Protein AF-A0A1G0D1G1-F1 (afdb_monomer)

pLDDT: mean 93.11, std 9.65, range [43.19, 98.62]

Nearest PDB structures (foldseek):
  6rcu-assembly1_A  TM=3.119E-01  e=8.478E+00  Plasmodium falciparum 3D7

Sequence (123 aa):
MRDFVVGEQETLDIKLNGTTPFVDAARIFSLACGSTATNTVQRLRDIAQPMHISTAEIDGWIEAFYFLQTMRLLHQYECSTQGVAMDNQINPKQLNDLDSRILKEAFRQSRKMQSRLAMEYRL

Mean predicted aligned error: 3.87 Å

Secondary structure (DSSP, 8-state):
--SS---TTS-EEIIIIIIHHHHHHHHHHHHHTT----SHHHHHHHTTTTTT--HHHHHHHHHHHHHHHHHHHHHHHHHHHTTPPP--EE-GGGS-HHHHHHHHHHHHHHHHHHHHHHHHHT-

Radius of gyration: 15.43 Å; Cα contacts (8 Å, |Δi|>4): 130; chains: 1; bounding box: 39×29×44 Å

Foldseek 3Di:
DPQADAPPVLWHQLVVLFQVLLQVLLVVLLVVLVHPDDDSLVSLVSNCVVVVNDPVLSVLLVQLNVLSVVVLVVQQVVCVVVVHDRGRTHNLVPDDPVSNVSNSSSSVSSVVSVVVVCVVPVD

Solvent-accessible surface area (backbone atoms only — not comparable to full-atom values): 6928 Å² total; per-residue (Å²): 136,88,85,66,85,52,52,100,82,62,23,28,49,42,49,74,72,49,39,42,57,52,46,51,50,23,50,54,50,14,57,77,68,68,55,84,62,85,52,55,64,57,18,42,58,67,34,25,71,83,68,73,44,55,67,71,58,46,50,50,45,48,52,27,44,49,50,44,51,48,54,47,50,51,51,30,48,52,26,55,77,71,75,42,82,66,68,47,70,44,50,67,86,77,48,54,76,66,57,45,52,51,50,53,48,28,54,49,41,47,50,53,53,50,52,50,51,28,67,77,68,74,104

Structure (mmCIF, N/CA/C/O backbone):
data_AF-A0A1G0D1G1-F1
#
_entry.id   AF-A0A1G0D1G1-F1
#
loop_
_atom_site.group_PDB
_atom_site.id
_atom_site.type_symbol
_atom_site.label_atom_id
_atom_site.label_alt_id
_atom_site.label_comp_id
_atom_site.label_asym_id
_atom_site.label_entity_id
_atom_site.label_seq_id
_atom_site.pdbx_PDB_ins_code
_atom_site.Cartn_x
_atom_site.Cartn_y
_atom_site.Cartn_z
_atom_site.occupancy
_atom_site.B_iso_or_equiv
_atom_site.auth_seq_id
_atom_site.auth_comp_id
_atom_site.auth_asym_id
_atom_site.auth_atom_id
_atom_site.pdbx_PDB_model_num
ATOM 1 N N . MET A 1 1 ? -15.967 15.645 2.603 1.00 43.19 1 MET A N 1
ATOM 2 C CA . MET A 1 1 ? -16.447 14.258 2.803 1.00 43.19 1 MET A CA 1
ATOM 3 C C . MET A 1 1 ? -16.512 13.448 1.491 1.00 43.19 1 MET A C 1
ATOM 5 O O . MET A 1 1 ? -17.085 12.375 1.488 1.00 43.19 1 MET A O 1
ATOM 9 N N . ARG A 1 2 ? -15.899 13.909 0.381 1.00 49.88 2 ARG A N 1
ATOM 10 C CA . ARG A 1 2 ? -15.973 13.279 -0.959 1.00 49.88 2 ARG A CA 1
ATOM 11 C C . ARG A 1 2 ? -14.738 12.425 -1.315 1.00 49.88 2 ARG A C 1
ATOM 13 O O . ARG A 1 2 ? -14.554 12.085 -2.475 1.00 49.88 2 ARG A O 1
ATOM 20 N N . ASP A 1 3 ? -13.889 12.120 -0.330 1.00 59.31 3 ASP A N 1
ATOM 21 C CA . ASP A 1 3 ? -12.518 11.627 -0.564 1.00 59.31 3 ASP A CA 1
ATOM 22 C C . ASP A 1 3 ? -12.355 10.104 -0.397 1.00 59.31 3 ASP A C 1
ATOM 24 O O . ASP A 1 3 ? -11.329 9.556 -0.799 1.00 59.31 3 ASP A O 1
ATOM 28 N N . PHE A 1 4 ? -13.355 9.419 0.170 1.00 64.69 4 PHE A N 1
ATOM 29 C CA . PHE A 1 4 ? -13.333 7.978 0.431 1.00 64.69 4 PHE A CA 1
ATOM 30 C C . PHE A 1 4 ? -14.589 7.317 -0.135 1.00 64.69 4 PHE A C 1
ATOM 32 O O . PHE A 1 4 ? -15.688 7.852 0.013 1.00 64.69 4 PHE A O 1
ATOM 39 N N . VAL A 1 5 ? -14.429 6.146 -0.753 1.00 66.50 5 VAL A N 1
ATOM 40 C CA . VAL A 1 5 ? -15.559 5.256 -1.040 1.00 66.50 5 VAL A CA 1
ATOM 41 C C . VAL A 1 5 ? -15.900 4.562 0.273 1.00 66.50 5 VAL A C 1
ATOM 43 O O . VAL A 1 5 ? -15.136 3.724 0.747 1.00 66.50 5 VAL A O 1
ATOM 46 N N . VAL A 1 6 ? -17.000 4.976 0.891 1.00 72.00 6 VAL A N 1
ATOM 47 C CA . VAL A 1 6 ? -17.513 4.381 2.129 1.00 72.00 6 VAL A CA 1
ATOM 48 C C . VAL A 1 6 ? -18.663 3.434 1.804 1.00 72.00 6 VAL A C 1
ATOM 50 O O . VAL A 1 6 ? -19.425 3.681 0.868 1.00 72.00 6 VAL A O 1
ATOM 53 N N . GLY A 1 7 ? -18.760 2.336 2.551 1.00 67.44 7 GLY A N 1
ATOM 54 C CA . GLY A 1 7 ? -19.880 1.402 2.460 1.00 67.44 7 GLY A CA 1
ATOM 55 C C . GLY A 1 7 ? -21.154 1.961 3.098 1.00 67.44 7 GLY A C 1
ATOM 56 O O . GLY A 1 7 ? -21.180 3.087 3.596 1.00 67.44 7 GLY A O 1
ATOM 57 N N . GLU A 1 8 ? -22.207 1.142 3.135 1.00 64.00 8 GLU A N 1
ATOM 58 C CA . GLU A 1 8 ? -23.526 1.512 3.685 1.00 64.00 8 GLU A CA 1
ATOM 59 C C . GLU A 1 8 ? -23.477 1.999 5.145 1.00 64.00 8 GLU A C 1
ATOM 61 O O . GLU A 1 8 ? -24.342 2.756 5.573 1.00 64.00 8 GLU A O 1
ATOM 66 N N . GLN A 1 9 ? -22.442 1.618 5.899 1.00 74.56 9 GLN A N 1
ATOM 67 C CA . GLN A 1 9 ? -22.245 1.989 7.304 1.00 74.56 9 GLN A CA 1
ATOM 68 C C . GLN A 1 9 ? -21.351 3.228 7.502 1.00 74.56 9 GLN A C 1
ATOM 70 O O . GLN A 1 9 ? -20.883 3.479 8.608 1.00 74.56 9 GLN A O 1
ATOM 75 N N . GLU A 1 10 ? -21.065 3.989 6.439 1.00 86.38 10 GLU A N 1
ATOM 76 C CA . GLU A 1 10 ? -20.088 5.095 6.435 1.00 86.38 10 GLU A CA 1
ATOM 77 C C . GLU A 1 10 ? -18.655 4.682 6.834 1.00 86.38 10 GLU A C 1
ATOM 79 O O . GLU A 1 10 ? -17.795 5.529 7.093 1.00 86.38 10 GLU A O 1
ATOM 84 N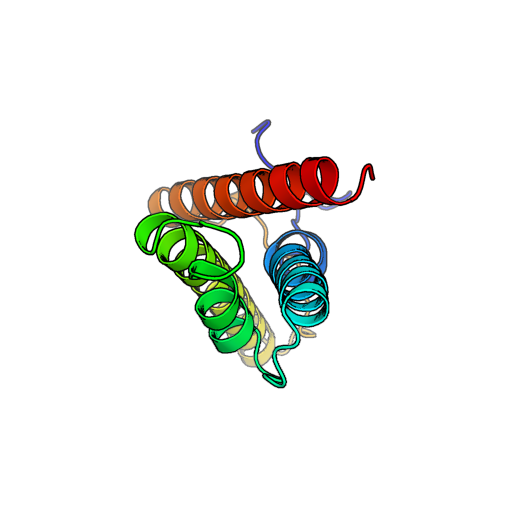 N . THR A 1 11 ? -18.378 3.378 6.847 1.00 91.31 11 THR A N 1
ATOM 85 C CA . THR A 1 11 ? -17.061 2.803 7.106 1.00 91.31 11 THR A CA 1
ATOM 86 C C . THR A 1 11 ? -16.321 2.510 5.807 1.00 91.31 11 THR A C 1
ATOM 88 O O . THR A 1 11 ? -16.902 2.330 4.734 1.00 91.31 11 THR A O 1
ATOM 91 N N . LEU A 1 12 ? -15.002 2.465 5.915 1.00 92.25 12 LEU A N 1
ATOM 92 C CA . LEU A 1 12 ? -14.074 2.111 4.860 1.00 92.25 12 LEU A CA 1
ATOM 93 C C . LEU A 1 12 ? -13.474 0.739 5.173 1.00 92.25 12 LEU A C 1
ATOM 95 O O . LEU A 1 12 ? -12.796 0.589 6.190 1.00 92.25 12 LEU A O 1
ATOM 99 N N . ASP A 1 13 ? -13.628 -0.223 4.260 1.00 94.81 13 ASP A N 1
ATOM 100 C CA . ASP A 1 13 ? -12.852 -1.465 4.326 1.00 94.81 13 ASP A CA 1
ATOM 101 C C . ASP A 1 13 ? -11.394 -1.166 3.951 1.00 94.81 13 ASP A C 1
ATOM 103 O O . ASP A 1 13 ? -11.049 -1.031 2.769 1.00 94.81 13 ASP A O 1
ATOM 107 N N . ILE A 1 14 ? -10.536 -1.029 4.964 1.00 95.38 14 ILE A N 1
ATOM 108 C CA . ILE A 1 14 ? -9.136 -0.634 4.782 1.00 95.38 14 ILE A CA 1
ATOM 109 C C . ILE A 1 14 ? -8.275 -1.753 4.199 1.00 95.38 14 ILE A C 1
ATOM 111 O O . ILE A 1 14 ? -7.222 -1.490 3.617 1.00 95.38 14 ILE A O 1
ATOM 115 N N . LYS A 1 15 ? -8.718 -3.008 4.308 1.00 95.81 15 LYS A N 1
ATOM 116 C CA . LYS A 1 15 ? -8.030 -4.125 3.668 1.00 95.81 15 LYS A CA 1
ATOM 117 C C . LYS A 1 15 ? -8.335 -4.104 2.177 1.00 95.81 15 LYS A C 1
ATOM 119 O O . LYS A 1 15 ? -7.416 -3.997 1.372 1.00 95.81 15 LYS A O 1
ATOM 124 N N . LEU A 1 16 ? -9.618 -4.165 1.821 1.00 94.56 16 LEU A N 1
ATOM 125 C CA . LEU A 1 16 ? -10.058 -4.272 0.434 1.00 94.56 16 LEU A CA 1
ATOM 126 C C . LEU A 1 16 ? -9.687 -3.033 -0.385 1.00 94.56 16 LEU A C 1
ATOM 128 O O . LEU A 1 16 ? -9.166 -3.168 -1.487 1.00 94.56 16 LEU A O 1
ATOM 132 N N . ASN A 1 17 ? -9.930 -1.837 0.152 1.00 91.06 17 ASN A N 1
ATOM 133 C CA . ASN A 1 17 ? -9.714 -0.593 -0.588 1.00 91.06 17 ASN A CA 1
ATOM 134 C C . ASN A 1 17 ? -8.345 0.039 -0.311 1.00 91.06 17 ASN A C 1
ATOM 136 O O . ASN A 1 17 ? -7.860 0.824 -1.123 1.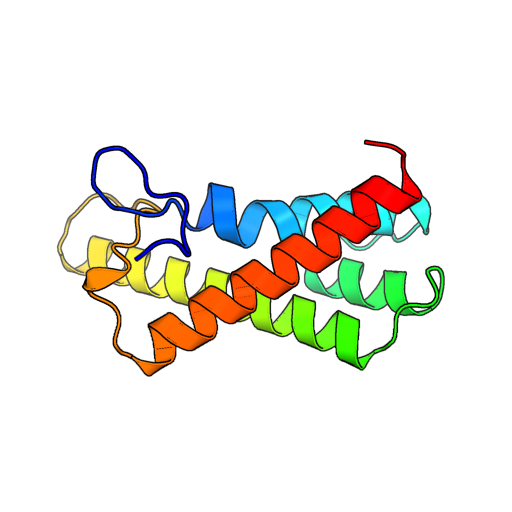00 91.06 17 ASN A O 1
ATOM 140 N N . GLY A 1 18 ? -7.730 -0.266 0.834 1.00 93.56 18 GLY A N 1
ATOM 141 C CA . GLY A 1 18 ? -6.459 0.322 1.247 1.00 93.56 18 GLY A CA 1
ATOM 142 C C . GLY A 1 18 ? -5.266 -0.541 0.857 1.00 93.56 18 GLY A C 1
ATOM 143 O O . GLY A 1 18 ? -4.502 -0.166 -0.026 1.00 93.56 18 GLY A O 1
ATOM 144 N N . THR A 1 19 ? -5.075 -1.679 1.526 1.00 97.31 19 THR A N 1
ATOM 145 C CA . THR A 1 19 ? -3.827 -2.456 1.419 1.00 97.31 19 THR A CA 1
ATOM 146 C C . THR A 1 19 ? -3.793 -3.407 0.225 1.00 97.31 19 THR A C 1
ATOM 148 O O . THR A 1 19 ? -2.733 -3.560 -0.384 1.00 97.31 19 THR A O 1
ATOM 151 N N . THR A 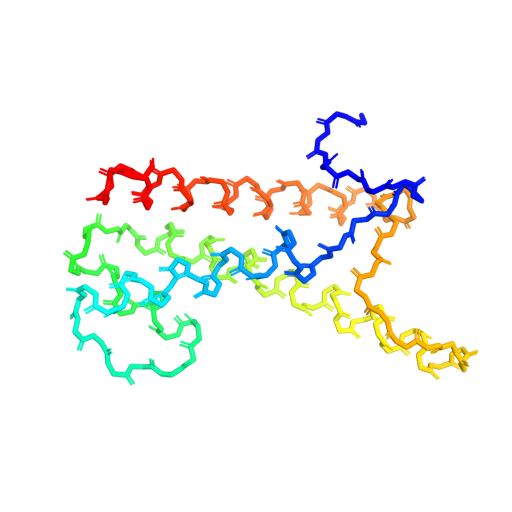1 20 ? -4.928 -4.000 -0.160 1.00 97.50 20 THR A N 1
ATOM 152 C CA . THR A 1 20 ? -5.027 -4.921 -1.306 1.00 97.50 20 THR A CA 1
ATOM 153 C C . THR A 1 20 ? -4.506 -4.310 -2.617 1.00 97.50 20 THR A C 1
ATOM 155 O O . THR A 1 20 ? -3.663 -4.953 -3.241 1.00 97.50 20 THR A O 1
ATOM 158 N N . PRO A 1 21 ? -4.859 -3.067 -3.012 1.00 96.25 21 PRO A N 1
ATOM 159 C CA . PRO A 1 21 ? -4.315 -2.453 -4.224 1.00 96.25 21 PRO A CA 1
ATOM 160 C C . PRO A 1 21 ? -2.783 -2.434 -4.294 1.00 96.25 21 PRO A C 1
ATOM 162 O O . PRO A 1 21 ? -2.220 -2.743 -5.342 1.00 96.25 21 PRO A O 1
ATOM 165 N N . PHE A 1 22 ? -2.100 -2.128 -3.182 1.00 98.06 22 PHE A N 1
ATOM 166 C CA . PHE A 1 22 ? -0.632 -2.169 -3.097 1.00 98.06 22 PHE A CA 1
ATOM 167 C C . PHE A 1 22 ? -0.080 -3.573 -3.267 1.00 98.06 22 PHE A C 1
ATOM 169 O O . PHE A 1 22 ? 0.889 -3.766 -3.998 1.00 98.06 22 PHE A O 1
ATOM 176 N N . VAL A 1 23 ? -0.700 -4.558 -2.618 1.00 98.25 23 VAL A N 1
ATOM 177 C CA . VAL A 1 23 ? -0.289 -5.958 -2.742 1.00 98.25 23 VAL A CA 1
ATOM 178 C C . VAL A 1 23 ? -0.431 -6.432 -4.187 1.00 98.25 23 VAL A C 1
ATOM 180 O O . VAL A 1 23 ? 0.503 -7.034 -4.717 1.00 98.25 23 VAL A O 1
ATOM 183 N N . ASP A 1 24 ? -1.557 -6.138 -4.829 1.00 97.50 24 ASP A N 1
ATOM 184 C CA . ASP A 1 24 ? -1.857 -6.613 -6.178 1.00 97.50 24 ASP A CA 1
ATOM 185 C C . ASP A 1 24 ? -0.953 -5.958 -7.224 1.00 97.50 24 ASP A C 1
ATOM 187 O O . ASP A 1 24 ? -0.326 -6.663 -8.018 1.00 97.50 24 ASP A O 1
ATOM 191 N N . ALA A 1 25 ? -0.790 -4.633 -7.178 1.00 97.06 25 ALA A N 1
ATOM 192 C CA . ALA A 1 25 ? 0.112 -3.934 -8.089 1.00 97.06 25 ALA A CA 1
ATOM 193 C C . ALA A 1 25 ? 1.569 -4.383 -7.899 1.00 97.06 25 ALA A C 1
ATOM 195 O O . ALA A 1 25 ? 2.243 -4.699 -8.878 1.00 97.06 25 ALA A O 1
ATOM 196 N N . ALA A 1 26 ? 2.044 -4.502 -6.650 1.00 98.06 26 ALA A N 1
ATOM 197 C CA . ALA A 1 26 ? 3.393 -4.990 -6.368 1.00 98.06 26 ALA A CA 1
ATOM 198 C C . ALA A 1 26 ? 3.614 -6.401 -6.926 1.00 98.06 26 ALA A C 1
ATOM 200 O O . ALA A 1 26 ? 4.671 -6.680 -7.487 1.00 98.06 26 ALA A O 1
ATOM 201 N N . ARG A 1 27 ? 2.621 -7.295 -6.804 1.00 97.94 27 ARG A N 1
ATOM 202 C CA . ARG A 1 27 ? 2.681 -8.648 -7.377 1.00 97.94 27 ARG A CA 1
ATOM 203 C C . ARG A 1 27 ? 2.795 -8.606 -8.895 1.00 97.94 27 ARG A C 1
ATOM 205 O O . ARG A 1 27 ? 3.692 -9.254 -9.426 1.00 97.94 27 ARG A O 1
ATOM 212 N N . ILE A 1 28 ? 1.942 -7.841 -9.572 1.00 97.06 28 ILE A N 1
ATOM 213 C CA . ILE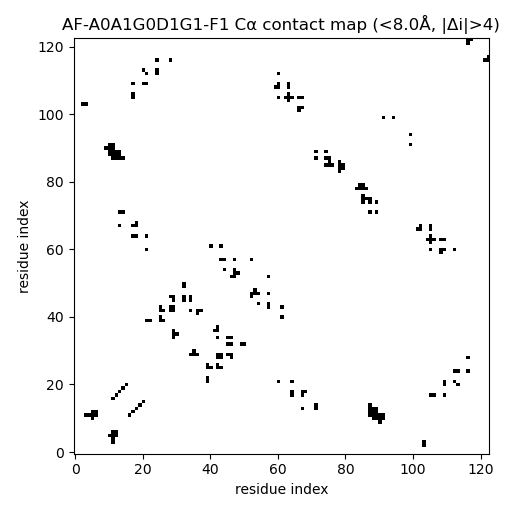 A 1 28 ? 1.940 -7.759 -11.039 1.00 97.06 28 ILE A CA 1
ATOM 214 C C . ILE A 1 28 ? 3.259 -7.171 -11.555 1.00 97.06 28 ILE A C 1
ATOM 216 O O . ILE A 1 28 ? 3.910 -7.791 -12.394 1.00 97.06 28 ILE A O 1
ATOM 220 N N . PHE A 1 29 ? 3.700 -6.039 -11.003 1.00 97.00 29 PHE A N 1
ATOM 221 C CA . PHE A 1 29 ? 4.967 -5.418 -11.391 1.00 97.00 29 PHE A CA 1
ATOM 222 C C . PHE A 1 29 ? 6.159 -6.345 -11.134 1.00 97.00 29 PHE A C 1
ATOM 224 O O . PHE A 1 29 ? 6.982 -6.555 -12.020 1.00 97.00 29 PHE A O 1
ATOM 231 N N . SER A 1 30 ? 6.224 -6.974 -9.954 1.00 97.12 30 SER A N 1
ATOM 232 C CA . SER A 1 30 ? 7.320 -7.895 -9.625 1.00 97.12 30 SER A CA 1
ATOM 233 C C . SER A 1 30 ? 7.383 -9.097 -10.566 1.00 97.12 30 SER A C 1
ATOM 235 O O . SER A 1 30 ? 8.478 -9.517 -10.936 1.00 97.12 30 SER A O 1
ATOM 237 N N . LEU A 1 31 ? 6.226 -9.609 -11.002 1.00 96.62 31 LEU A N 1
ATOM 238 C CA . LEU A 1 31 ? 6.149 -10.708 -11.958 1.00 96.62 31 LEU A CA 1
ATOM 239 C C . LEU A 1 31 ? 6.690 -10.288 -13.328 1.00 96.62 31 LEU A C 1
ATOM 241 O O . LEU A 1 31 ? 7.464 -11.030 -13.927 1.00 96.62 31 LEU A O 1
ATOM 245 N N . ALA A 1 32 ? 6.336 -9.092 -13.800 1.00 95.81 32 ALA A N 1
ATOM 246 C CA . ALA A 1 32 ? 6.838 -8.565 -15.066 1.00 95.81 32 ALA A CA 1
ATOM 247 C C . ALA A 1 32 ? 8.350 -8.290 -15.050 1.00 95.81 32 ALA A C 1
ATOM 249 O O . ALA A 1 32 ? 9.004 -8.402 -16.083 1.00 95.81 32 ALA A O 1
ATOM 250 N N . CYS A 1 33 ? 8.914 -7.977 -13.881 1.00 96.19 33 CYS A N 1
ATOM 251 C CA . CYS A 1 33 ? 10.352 -7.779 -13.698 1.00 96.19 33 CYS A CA 1
ATOM 252 C C . CYS A 1 33 ? 11.117 -9.064 -13.333 1.00 96.19 33 CYS A C 1
ATOM 254 O O . CYS A 1 33 ? 12.332 -9.012 -13.161 1.00 96.19 33 CYS A O 1
ATOM 256 N N . GLY A 1 34 ? 10.438 -10.208 -13.185 1.00 96.69 34 GLY A N 1
ATOM 257 C CA . GLY A 1 34 ? 11.071 -11.476 -12.809 1.00 96.69 34 GLY A CA 1
ATOM 258 C C . GLY A 1 34 ? 11.587 -11.537 -11.363 1.00 96.69 34 GLY A C 1
ATOM 259 O O . GLY A 1 34 ? 12.457 -12.353 -11.064 1.00 96.69 34 GLY A O 1
ATOM 260 N N . SER A 1 35 ? 11.077 -10.695 -10.457 1.00 97.50 35 SER A N 1
ATOM 261 C CA . SER A 1 35 ? 11.439 -10.754 -9.035 1.00 97.50 35 SER A CA 1
ATOM 262 C C . SER A 1 35 ? 10.855 -12.007 -8.370 1.00 97.50 35 SER A C 1
ATOM 264 O O . SER A 1 35 ? 9.695 -12.371 -8.568 1.00 97.50 35 SER A O 1
ATOM 266 N N . THR A 1 36 ? 11.665 -12.656 -7.530 1.00 96.69 36 THR A N 1
ATOM 267 C CA . THR A 1 36 ? 11.279 -13.823 -6.720 1.00 96.69 36 THR A CA 1
ATOM 268 C C . THR A 1 36 ? 10.804 -13.441 -5.315 1.00 96.69 36 THR A C 1
ATOM 270 O O . THR A 1 36 ? 10.501 -14.314 -4.497 1.00 96.69 36 THR A O 1
ATOM 273 N N . ALA A 1 37 ? 10.718 -12.142 -5.012 1.00 97.88 37 ALA A N 1
ATOM 274 C CA . ALA A 1 37 ? 10.304 -11.663 -3.705 1.00 97.88 37 ALA A CA 1
ATOM 275 C C . ALA A 1 37 ? 8.863 -12.086 -3.370 1.00 97.88 37 ALA A C 1
ATOM 277 O O . ALA A 1 37 ? 7.936 -12.011 -4.183 1.00 97.88 37 ALA A O 1
ATOM 278 N N . THR A 1 38 ? 8.653 -12.503 -2.121 1.00 95.31 38 THR A N 1
ATOM 279 C CA . THR A 1 38 ? 7.339 -12.933 -1.616 1.00 95.31 38 THR A CA 1
ATOM 280 C C . THR A 1 38 ? 6.623 -11.850 -0.815 1.00 95.31 38 THR A C 1
ATOM 282 O O . THR A 1 38 ? 5.389 -11.813 -0.803 1.00 95.31 38 THR A O 1
ATOM 285 N N . ASN A 1 39 ? 7.376 -10.942 -0.190 1.00 97.25 39 ASN A N 1
ATOM 286 C CA . ASN A 1 39 ? 6.838 -9.835 0.594 1.00 97.25 39 ASN A CA 1
ATOM 287 C C . ASN A 1 39 ? 6.618 -8.581 -0.274 1.00 97.25 39 ASN A C 1
ATOM 289 O O . ASN A 1 39 ? 7.390 -8.298 -1.189 1.00 97.25 39 ASN A O 1
ATOM 293 N N . THR A 1 40 ? 5.550 -7.832 0.013 1.00 98.25 40 THR A N 1
ATOM 294 C CA . THR A 1 40 ? 5.106 -6.678 -0.790 1.00 98.25 40 THR A CA 1
ATOM 295 C C . THR A 1 40 ? 6.163 -5.584 -0.896 1.00 98.25 40 THR A C 1
ATOM 297 O O . THR A 1 40 ? 6.383 -5.047 -1.973 1.00 98.25 40 THR A O 1
ATOM 300 N N . VAL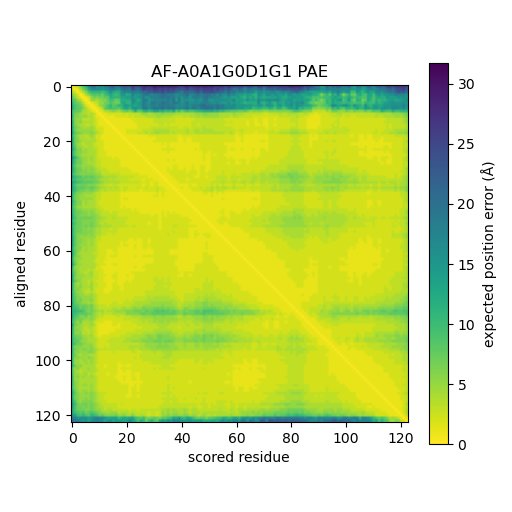 A 1 41 ? 6.848 -5.267 0.201 1.00 98.44 41 VAL A N 1
ATOM 301 C CA . VAL A 1 41 ? 7.800 -4.148 0.243 1.00 98.44 41 VAL A CA 1
ATOM 302 C C . VAL A 1 41 ? 9.048 -4.449 -0.575 1.00 98.44 41 VAL A C 1
ATOM 304 O O . VAL A 1 41 ? 9.514 -3.592 -1.318 1.00 98.44 41 VAL A O 1
ATOM 307 N N . GLN A 1 42 ? 9.557 -5.678 -0.503 1.00 98.56 42 GLN A N 1
ATOM 308 C CA . GLN A 1 42 ? 10.676 -6.095 -1.336 1.00 98.56 42 GLN A CA 1
ATOM 309 C C . GLN A 1 42 ? 10.285 -6.112 -2.813 1.00 98.56 42 GLN A C 1
ATOM 311 O O . GLN A 1 42 ? 11.037 -5.593 -3.625 1.00 98.56 42 GLN A O 1
ATOM 316 N N . ARG A 1 43 ? 9.077 -6.583 -3.158 1.00 98.56 43 ARG A N 1
ATOM 317 C CA . ARG A 1 43 ? 8.559 -6.473 -4.533 1.00 98.56 43 ARG A CA 1
ATOM 318 C C . ARG A 1 43 ? 8.565 -5.031 -5.040 1.00 98.56 43 ARG A C 1
ATOM 320 O O . ARG A 1 43 ? 8.998 -4.795 -6.159 1.00 98.56 43 ARG A O 1
ATOM 327 N N . LEU A 1 44 ? 8.118 -4.073 -4.224 1.00 98.25 44 LEU A N 1
ATOM 328 C CA . LEU A 1 44 ? 8.120 -2.651 -4.588 1.00 98.25 44 LEU A CA 1
ATOM 329 C C . LEU A 1 44 ? 9.540 -2.092 -4.772 1.00 98.25 44 LEU A C 1
ATOM 331 O O . LEU A 1 44 ? 9.777 -1.300 -5.677 1.00 98.25 44 LEU A O 1
ATOM 335 N N . ARG A 1 45 ? 10.505 -2.523 -3.957 1.00 98.38 45 ARG A N 1
ATOM 336 C CA . ARG A 1 45 ? 11.911 -2.125 -4.128 1.00 98.38 45 ARG A CA 1
ATOM 337 C C . ARG A 1 45 ? 12.525 -2.707 -5.397 1.00 98.38 45 ARG A C 1
ATOM 339 O O . ARG A 1 45 ? 13.213 -1.991 -6.119 1.00 98.38 45 ARG A O 1
ATOM 346 N N . ASP A 1 46 ? 12.241 -3.972 -5.688 1.00 98.12 46 ASP A N 1
ATOM 347 C CA . ASP A 1 46 ? 12.818 -4.685 -6.831 1.00 98.12 46 ASP A CA 1
ATOM 348 C C . ASP A 1 46 ? 12.375 -4.095 -8.181 1.00 98.12 46 ASP A C 1
ATOM 350 O O . ASP A 1 46 ? 13.118 -4.173 -9.156 1.00 98.12 46 ASP A O 1
ATOM 354 N N . ILE A 1 47 ? 11.188 -3.480 -8.252 1.00 97.50 47 ILE A N 1
ATOM 355 C CA . ILE A 1 47 ? 10.648 -2.911 -9.500 1.00 97.50 47 ILE A CA 1
ATOM 356 C C . ILE A 1 47 ? 11.191 -1.510 -9.815 1.00 97.50 47 ILE A C 1
ATOM 358 O O . ILE A 1 47 ? 11.002 -1.033 -10.934 1.00 97.50 47 ILE A O 1
ATOM 362 N N . ALA A 1 48 ? 11.874 -0.853 -8.868 1.00 97.06 48 ALA A N 1
ATOM 363 C CA . ALA A 1 48 ? 12.322 0.534 -9.009 1.00 97.06 48 ALA A CA 1
ATOM 364 C C . ALA A 1 48 ? 13.189 0.737 -10.262 1.00 97.06 48 ALA A C 1
ATOM 366 O O . ALA A 1 48 ? 12.859 1.530 -11.143 1.00 97.06 48 ALA A O 1
ATOM 367 N N . GLN A 1 49 ? 14.278 -0.030 -10.368 1.00 96.88 49 GLN A N 1
ATOM 368 C CA . GLN A 1 49 ? 15.214 0.079 -11.485 1.00 96.88 49 GLN A CA 1
ATOM 369 C C . GLN A 1 49 ? 14.619 -0.448 -12.805 1.00 96.88 49 GLN A C 1
ATOM 371 O O . GLN A 1 49 ? 14.655 0.306 -13.779 1.00 96.88 49 GLN A O 1
ATOM 376 N N . PRO A 1 50 ? 14.029 -1.660 -12.877 1.00 96.25 50 PRO A N 1
ATOM 377 C CA . PRO A 1 50 ? 13.537 -2.205 -14.144 1.00 96.25 50 PRO A CA 1
ATOM 378 C C . PRO A 1 50 ? 12.407 -1.381 -14.774 1.00 96.25 50 PRO A C 1
ATOM 380 O O . PRO A 1 50 ? 12.317 -1.284 -15.995 1.00 96.25 50 PRO A O 1
ATOM 383 N N . MET A 1 51 ? 11.554 -0.760 -13.951 1.00 95.06 51 MET A N 1
ATOM 384 C CA . MET A 1 51 ? 10.411 0.036 -14.416 1.00 95.06 51 MET A CA 1
ATOM 385 C C . MET A 1 51 ? 10.680 1.547 -14.459 1.00 95.06 51 MET A C 1
ATOM 387 O O . MET A 1 51 ? 9.743 2.330 -14.664 1.00 95.06 51 MET A O 1
ATOM 391 N N . HIS A 1 52 ? 11.936 1.963 -14.254 1.00 95.94 52 HIS A N 1
ATOM 392 C CA . HIS A 1 52 ? 12.360 3.366 -14.227 1.00 95.94 52 HIS A CA 1
ATOM 393 C C . HIS A 1 52 ? 11.513 4.226 -13.266 1.00 95.94 52 HIS A C 1
ATOM 395 O O . HIS A 1 52 ? 11.110 5.343 -13.595 1.00 95.94 52 HIS A O 1
ATOM 401 N N . ILE A 1 53 ? 11.197 3.686 -12.085 1.00 95.94 53 ILE A N 1
ATOM 402 C CA . ILE A 1 53 ? 10.474 4.392 -11.021 1.00 95.94 53 ILE A CA 1
ATOM 403 C C . ILE A 1 53 ? 11.500 4.999 -10.069 1.00 95.94 53 ILE A C 1
ATOM 405 O O . ILE A 1 53 ? 12.452 4.337 -9.654 1.00 95.94 53 ILE A O 1
ATOM 409 N N . SER A 1 54 ? 11.308 6.265 -9.702 1.00 97.69 54 SER A N 1
ATOM 410 C CA . SER A 1 54 ? 12.192 6.913 -8.733 1.00 97.69 54 SER A CA 1
ATOM 411 C C . SER A 1 54 ? 12.089 6.253 -7.353 1.00 97.69 54 SER A C 1
ATOM 413 O O . SER A 1 54 ? 11.000 5.876 -6.919 1.00 97.69 54 SER A O 1
ATOM 415 N N . THR A 1 55 ? 13.203 6.179 -6.620 1.00 97.31 55 THR A N 1
ATOM 416 C CA . THR A 1 55 ? 13.212 5.660 -5.241 1.00 97.31 55 THR A CA 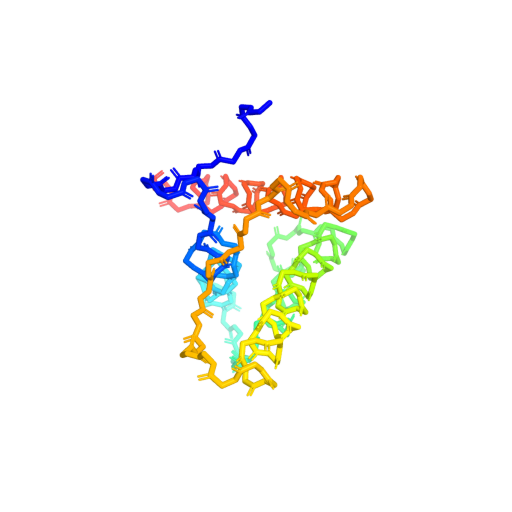1
ATOM 417 C C . THR A 1 55 ? 12.216 6.401 -4.350 1.00 97.31 55 THR A C 1
ATOM 419 O O . THR A 1 55 ? 11.488 5.766 -3.602 1.00 97.31 55 THR A O 1
ATOM 422 N N . ALA A 1 56 ? 12.098 7.724 -4.505 1.00 97.75 56 ALA A N 1
ATOM 423 C CA . ALA A 1 56 ? 11.149 8.535 -3.744 1.00 97.75 56 ALA A CA 1
ATOM 424 C C . ALA A 1 56 ? 9.679 8.146 -3.993 1.00 97.75 56 ALA A C 1
ATOM 426 O O . ALA A 1 56 ? 8.852 8.216 -3.087 1.00 97.75 56 ALA A O 1
ATOM 427 N N . GLU A 1 57 ? 9.335 7.734 -5.215 1.00 97.50 57 GLU A N 1
ATOM 428 C CA . GLU A 1 57 ? 7.986 7.255 -5.526 1.00 97.50 57 GLU A CA 1
ATOM 429 C C . GLU A 1 57 ? 7.728 5.870 -4.918 1.00 97.50 57 GLU A C 1
ATOM 431 O O . GLU A 1 57 ? 6.674 5.662 -4.317 1.00 97.50 57 GLU A O 1
ATOM 436 N N . ILE A 1 58 ? 8.710 4.962 -4.987 1.00 98.19 58 ILE A N 1
ATOM 437 C CA . ILE A 1 58 ? 8.644 3.654 -4.319 1.00 98.19 58 ILE A CA 1
ATOM 438 C C . ILE A 1 58 ? 8.503 3.807 -2.803 1.00 98.19 58 ILE A C 1
ATOM 440 O O . ILE A 1 58 ? 7.640 3.164 -2.203 1.00 98.19 58 ILE A O 1
ATOM 444 N N . ASP A 1 59 ? 9.300 4.678 -2.187 1.00 98.31 59 ASP A N 1
ATOM 445 C CA . ASP A 1 59 ? 9.236 4.948 -0.752 1.00 98.31 59 ASP A CA 1
ATOM 446 C C . ASP A 1 59 ? 7.870 5.525 -0.368 1.00 98.31 59 ASP A C 1
ATOM 448 O O . ASP A 1 59 ? 7.251 5.043 0.577 1.00 98.31 59 ASP A O 1
ATOM 452 N N . GLY A 1 60 ? 7.318 6.444 -1.168 1.00 98.25 60 GLY A N 1
ATOM 453 C CA . GLY A 1 60 ? 5.965 6.963 -0.959 1.00 98.25 60 GLY A CA 1
ATOM 454 C C . GLY A 1 60 ? 4.873 5.885 -1.018 1.00 98.25 60 GLY A C 1
ATOM 455 O O . GLY A 1 60 ? 3.901 5.944 -0.262 1.00 98.25 60 GLY A O 1
ATOM 456 N N . TRP A 1 61 ? 5.014 4.873 -1.881 1.00 98.38 61 TRP A N 1
ATOM 457 C CA . TRP A 1 61 ? 4.094 3.727 -1.908 1.00 98.38 61 TRP A CA 1
ATOM 458 C C . TRP A 1 61 ? 4.270 2.815 -0.691 1.00 98.38 61 TRP A C 1
ATOM 460 O O . TRP A 1 61 ? 3.279 2.351 -0.123 1.00 98.38 61 TRP A O 1
ATOM 470 N N . ILE A 1 62 ? 5.512 2.570 -0.271 1.00 98.62 62 ILE A N 1
ATOM 471 C CA . ILE A 1 62 ? 5.835 1.749 0.902 1.00 98.62 62 ILE A CA 1
ATOM 472 C C . ILE A 1 62 ? 5.307 2.405 2.184 1.00 98.62 62 ILE A C 1
ATOM 474 O O . ILE A 1 62 ? 4.669 1.731 2.993 1.00 98.62 62 ILE A O 1
ATOM 478 N N . GLU A 1 63 ? 5.523 3.707 2.360 1.00 98.56 63 GLU A N 1
ATOM 479 C CA . GLU A 1 63 ? 5.030 4.478 3.505 1.00 98.56 63 GLU A CA 1
ATOM 480 C C . GLU A 1 63 ? 3.501 4.454 3.577 1.00 98.56 63 GLU A C 1
ATOM 482 O O . GLU A 1 63 ? 2.933 4.158 4.631 1.00 98.56 63 GLU A O 1
ATOM 487 N N . ALA A 1 64 ? 2.824 4.672 2.444 1.00 98.38 64 ALA A N 1
ATOM 488 C CA . ALA A 1 64 ? 1.371 4.567 2.356 1.00 98.38 64 ALA A CA 1
ATOM 489 C C . ALA A 1 64 ? 0.868 3.164 2.738 1.00 98.38 64 ALA A C 1
ATOM 491 O O . ALA A 1 64 ? -0.073 3.032 3.524 1.00 98.38 64 ALA A O 1
ATOM 492 N N . PHE A 1 65 ? 1.508 2.108 2.225 1.00 98.56 65 PHE A N 1
ATOM 493 C CA . PHE A 1 65 ? 1.164 0.726 2.556 1.00 98.56 65 PHE A CA 1
ATOM 494 C C . PHE A 1 65 ? 1.349 0.425 4.050 1.00 98.56 65 PHE A C 1
ATOM 496 O O . PHE A 1 65 ? 0.462 -0.165 4.674 1.00 98.56 65 PHE A O 1
ATOM 503 N N . TYR A 1 66 ? 2.467 0.850 4.645 1.00 98.50 66 TYR A N 1
ATOM 504 C CA . TYR A 1 66 ? 2.725 0.648 6.070 1.00 98.50 66 TYR A CA 1
ATOM 505 C C . TYR A 1 66 ? 1.758 1.414 6.962 1.00 98.50 66 TYR A C 1
ATOM 507 O O . TYR A 1 66 ? 1.300 0.857 7.962 1.00 98.50 66 TYR A O 1
ATOM 515 N N . PHE A 1 67 ? 1.402 2.644 6.594 1.00 98.06 67 PHE A N 1
ATOM 516 C CA . PHE A 1 67 ? 0.403 3.417 7.321 1.00 98.06 67 PHE A CA 1
ATOM 517 C C . PHE A 1 67 ? -0.942 2.680 7.369 1.00 98.06 67 PHE A C 1
ATOM 519 O O . PHE A 1 67 ? -1.497 2.462 8.446 1.00 98.06 67 PHE A O 1
ATOM 526 N N . LEU A 1 68 ? -1.429 2.203 6.219 1.00 97.69 68 LEU A N 1
ATOM 527 C CA . LEU A 1 68 ? -2.696 1.470 6.129 1.00 97.69 68 LEU A CA 1
ATOM 528 C C . LEU A 1 68 ? -2.656 0.138 6.896 1.00 97.69 68 LEU A C 1
ATOM 530 O O . LEU A 1 68 ? -3.617 -0.212 7.581 1.00 97.69 68 LEU A O 1
ATOM 534 N N . GLN A 1 69 ? -1.538 -0.593 6.825 1.00 97.81 69 GLN A N 1
ATOM 535 C CA . GLN A 1 69 ? -1.341 -1.827 7.594 1.00 97.81 69 GLN A CA 1
ATOM 536 C C . GLN A 1 69 ? -1.317 -1.572 9.105 1.00 97.81 69 GLN A C 1
ATOM 538 O O . GLN A 1 69 ? -1.897 -2.351 9.859 1.00 97.81 69 GLN A O 1
ATOM 543 N N . THR A 1 70 ? -0.682 -0.482 9.540 1.00 97.75 70 THR A N 1
ATOM 544 C CA . THR A 1 70 ? -0.626 -0.085 10.954 1.00 97.75 70 THR A CA 1
ATOM 545 C C . THR A 1 70 ? -2.009 0.290 11.461 1.00 97.75 70 THR A C 1
ATOM 547 O O . THR A 1 70 ? -2.449 -0.250 12.470 1.00 97.75 70 THR A O 1
ATOM 550 N N . MET A 1 71 ? -2.736 1.133 10.723 1.00 96.94 71 MET A N 1
ATOM 551 C CA . MET A 1 71 ? -4.108 1.516 11.063 1.00 96.94 71 MET A CA 1
ATOM 552 C C . MET A 1 71 ? -5.019 0.289 11.186 1.00 96.94 71 MET A C 1
ATOM 554 O O . MET A 1 71 ? -5.765 0.157 12.152 1.00 96.94 71 MET A O 1
ATOM 558 N N . ARG A 1 72 ? -4.904 -0.656 10.245 1.00 97.00 72 ARG A N 1
ATOM 559 C CA . ARG A 1 72 ? -5.642 -1.922 10.289 1.00 97.00 72 ARG A CA 1
ATOM 560 C C . ARG A 1 72 ? -5.301 -2.745 11.534 1.00 97.00 72 ARG A C 1
ATOM 562 O O . ARG A 1 72 ? -6.202 -3.295 12.155 1.00 97.00 72 ARG A O 1
ATOM 569 N N . LEU A 1 73 ? -4.020 -2.860 11.882 1.00 97.50 73 LEU A N 1
ATOM 570 C CA . LEU A 1 73 ? -3.585 -3.634 13.045 1.00 97.50 73 LEU A CA 1
ATOM 571 C C . LEU A 1 73 ? -4.071 -3.008 14.358 1.00 97.50 73 LEU A C 1
ATOM 573 O O . LEU A 1 73 ? -4.542 -3.737 15.227 1.00 97.50 73 LEU A O 1
ATOM 577 N N . LEU A 1 74 ? -3.990 -1.681 14.483 1.00 96.38 74 LEU A N 1
ATOM 578 C CA . LEU A 1 74 ? -4.465 -0.950 15.660 1.00 96.38 74 LEU A CA 1
ATOM 579 C C . LEU A 1 74 ? -5.973 -1.124 15.857 1.00 96.38 74 LEU A C 1
ATOM 581 O O . LEU A 1 74 ? -6.398 -1.484 16.948 1.00 96.38 74 LEU A O 1
ATOM 585 N N . HIS A 1 75 ? -6.766 -0.995 14.791 1.00 95.94 75 HIS A N 1
ATOM 586 C CA . HIS A 1 75 ? -8.210 -1.248 14.844 1.00 95.94 75 HIS A CA 1
ATOM 587 C C . HIS A 1 75 ? -8.541 -2.674 15.294 1.00 95.94 75 HIS A C 1
ATOM 589 O O . HIS A 1 75 ? -9.357 -2.891 16.183 1.00 95.94 75 HIS A O 1
ATOM 595 N N . GLN A 1 76 ? -7.861 -3.672 14.727 1.00 96.69 76 GLN A N 1
ATOM 596 C CA . GLN A 1 76 ? -8.077 -5.070 15.108 1.00 96.69 76 GLN A CA 1
ATOM 597 C C . GLN A 1 76 ? -7.681 -5.344 16.560 1.00 96.69 76 GLN A C 1
ATOM 599 O O . GLN A 1 76 ? -8.358 -6.105 17.255 1.00 96.69 76 GLN A O 1
ATOM 604 N N . TYR A 1 77 ? -6.611 -4.703 17.028 1.00 97.19 77 TYR A N 1
ATOM 605 C CA . TYR A 1 77 ? -6.216 -4.741 18.426 1.00 97.19 77 TYR A CA 1
ATOM 606 C C . TYR A 1 77 ? -7.297 -4.126 19.328 1.00 97.19 77 TYR A C 1
ATOM 608 O O . TYR A 1 77 ? -7.699 -4.758 20.303 1.00 97.19 77 TYR A O 1
ATOM 616 N N . GLU A 1 78 ? -7.845 -2.964 18.971 1.00 95.62 78 GLU A N 1
ATOM 617 C CA . GLU A 1 78 ? -8.944 -2.325 19.703 1.00 95.62 78 GLU A CA 1
ATOM 618 C C . GLU A 1 78 ? -10.186 -3.225 19.772 1.00 95.62 78 GLU A C 1
ATOM 620 O O . GLU A 1 78 ? -10.663 -3.497 20.877 1.00 95.62 78 GLU A O 1
ATOM 625 N N . CYS A 1 79 ? -10.643 -3.790 18.646 1.00 95.75 79 CYS A N 1
ATOM 626 C CA . CYS A 1 79 ? -11.745 -4.760 18.629 1.00 95.75 79 CYS A CA 1
ATOM 627 C C . CYS A 1 79 ? -11.479 -5.929 19.586 1.00 95.75 79 CYS A C 1
ATOM 629 O O . CYS A 1 79 ? -12.333 -6.272 20.406 1.00 95.75 79 CYS A O 1
ATOM 631 N N . SER A 1 80 ? -10.271 -6.502 19.527 1.00 96.31 80 SER A N 1
ATOM 632 C CA . SER A 1 80 ? -9.875 -7.616 20.390 1.00 96.31 80 SER A CA 1
ATOM 633 C C . SER A 1 80 ? -9.905 -7.242 21.872 1.00 96.31 80 SER A C 1
ATOM 635 O O . SER A 1 80 ? -10.359 -8.045 22.684 1.00 96.31 80 SER A O 1
ATOM 637 N N . THR A 1 81 ? -9.439 -6.046 22.246 1.00 96.94 81 THR A N 1
ATOM 638 C CA . THR A 1 81 ? -9.454 -5.593 23.651 1.00 96.94 81 THR A CA 1
ATOM 639 C C . THR A 1 81 ? -10.864 -5.311 24.173 1.00 96.94 81 THR A C 1
ATOM 641 O O . THR A 1 81 ? -11.1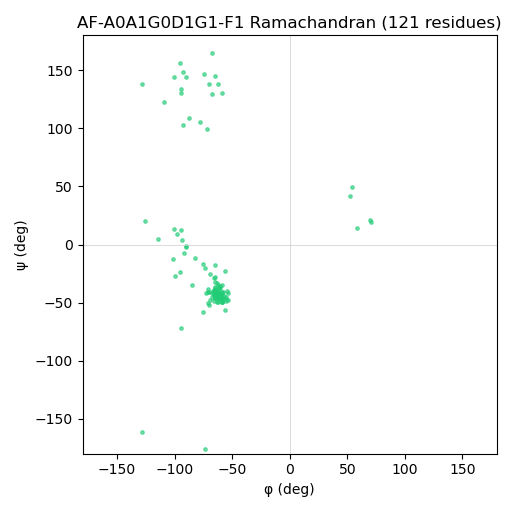07 -5.442 25.370 1.00 96.94 81 THR A O 1
ATOM 644 N N . GLN A 1 82 ? -11.807 -4.986 23.284 1.00 96.56 82 GLN A N 1
ATOM 645 C CA . GLN A 1 82 ? -13.218 -4.754 23.611 1.00 96.56 82 GLN A CA 1
ATOM 646 C C . GLN A 1 82 ? -14.083 -6.026 23.525 1.00 96.56 82 GLN A C 1
ATOM 648 O O . GLN A 1 82 ? -15.277 -5.974 23.814 1.00 96.56 82 GLN A O 1
ATOM 653 N N . GLY A 1 83 ? -13.510 -7.169 23.129 1.00 96.00 83 GLY A N 1
ATOM 654 C CA . GLY A 1 83 ? -14.251 -8.420 22.938 1.00 96.00 83 GLY A CA 1
ATOM 655 C C . GLY A 1 83 ? -15.187 -8.415 21.723 1.00 96.00 83 GLY A C 1
ATOM 656 O O . GLY A 1 83 ? -16.105 -9.231 21.653 1.00 96.00 83 GLY A O 1
ATOM 657 N N . VAL A 1 84 ? -14.968 -7.506 20.771 1.00 95.12 84 VAL A N 1
ATOM 658 C CA . VAL A 1 84 ? -15.717 -7.410 19.511 1.00 95.12 84 VAL A CA 1
ATOM 659 C C . VAL A 1 84 ? -14.992 -8.214 18.427 1.00 95.12 84 VAL A C 1
ATOM 661 O O . VAL A 1 84 ? -13.766 -8.335 18.434 1.00 95.12 84 VAL A O 1
ATOM 664 N N . ALA A 1 85 ? -15.741 -8.782 17.479 1.00 95.31 85 ALA A N 1
ATOM 665 C CA . ALA A 1 85 ? -15.154 -9.479 16.339 1.00 95.31 85 ALA A CA 1
ATOM 666 C C . ALA A 1 85 ? -14.238 -8.537 15.535 1.00 95.31 85 ALA A C 1
ATOM 668 O O . ALA A 1 85 ? -14.635 -7.432 15.180 1.00 95.31 85 ALA A O 1
ATOM 669 N N . MET A 1 86 ? -13.016 -8.984 15.236 1.00 96.50 86 MET A N 1
ATOM 670 C CA . MET A 1 86 ? -12.080 -8.214 14.414 1.00 96.50 86 MET A CA 1
ATOM 671 C C . MET A 1 86 ? -12.585 -8.113 12.972 1.00 96.50 86 MET A C 1
ATOM 673 O O . MET A 1 86 ? -12.851 -9.132 12.331 1.00 96.50 86 MET A O 1
ATOM 677 N N . ASP A 1 87 ? -12.618 -6.900 12.429 1.00 95.38 87 ASP A N 1
ATOM 678 C CA . ASP A 1 87 ? -12.932 -6.638 11.026 1.00 95.38 87 ASP A CA 1
ATOM 679 C C . ASP A 1 87 ? -11.852 -5.750 10.366 1.00 95.38 87 AS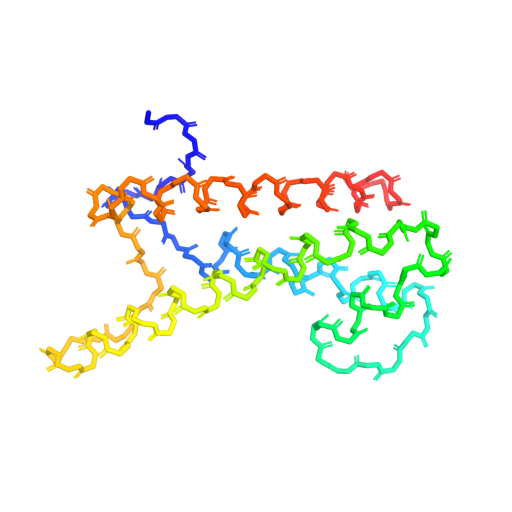P A C 1
ATOM 681 O O . ASP A 1 87 ? -10.698 -5.722 10.806 1.00 95.38 87 ASP A O 1
ATOM 685 N N . ASN A 1 88 ? -12.177 -5.112 9.238 1.00 95.94 88 ASN A N 1
ATOM 686 C CA . ASN A 1 88 ? -11.309 -4.133 8.570 1.00 95.94 88 ASN A CA 1
ATOM 687 C C . ASN A 1 88 ? -12.040 -2.797 8.331 1.00 95.94 88 ASN A C 1
ATOM 689 O O . ASN A 1 88 ? -11.653 -2.052 7.433 1.00 95.94 88 ASN A O 1
ATOM 693 N N . GLN A 1 89 ? -13.123 -2.531 9.064 1.00 95.50 89 GLN A N 1
ATOM 694 C CA . GLN A 1 89 ? -14.009 -1.392 8.852 1.00 95.50 89 GLN A CA 1
ATOM 695 C C . GLN A 1 89 ? -13.569 -0.209 9.715 1.00 95.50 89 GLN A C 1
ATOM 697 O O . GLN A 1 89 ? -13.840 -0.152 10.908 1.00 95.50 89 GLN A O 1
ATOM 702 N N . ILE A 1 90 ? -12.912 0.768 9.093 1.00 93.50 90 ILE A N 1
ATOM 703 C CA . ILE A 1 90 ? -12.508 2.013 9.755 1.00 93.50 90 ILE A CA 1
ATOM 704 C C . ILE A 1 90 ? -13.574 3.070 9.508 1.00 93.50 90 ILE A C 1
ATOM 706 O O . ILE A 1 90 ? -13.942 3.302 8.358 1.00 93.50 90 ILE A O 1
ATOM 710 N N . ASN A 1 91 ? -14.036 3.762 10.549 1.00 92.50 91 ASN A N 1
ATOM 711 C CA . ASN A 1 91 ? -14.861 4.955 10.381 1.00 92.50 91 ASN A CA 1
ATOM 712 C C . ASN A 1 91 ? -13.964 6.199 10.231 1.00 92.50 91 ASN A C 1
ATOM 714 O O . ASN A 1 91 ? -13.395 6.661 11.223 1.00 92.50 91 ASN A O 1
ATOM 718 N N . PRO A 1 92 ? -13.857 6.816 9.036 1.00 90.69 92 PRO A N 1
ATOM 719 C CA . PRO A 1 92 ? -12.965 7.957 8.840 1.00 90.69 92 PRO A CA 1
ATOM 720 C C . PRO A 1 92 ? -13.363 9.198 9.650 1.00 90.69 92 PRO A C 1
ATOM 722 O O . PRO A 1 92 ? -12.537 10.091 9.820 1.00 90.69 92 PRO A O 1
ATOM 725 N N . LYS A 1 93 ? -14.612 9.281 10.141 1.00 89.00 93 LYS A N 1
ATOM 726 C CA . LYS A 1 93 ? -15.085 10.386 10.995 1.00 89.00 93 LYS A CA 1
ATOM 727 C C . LYS A 1 93 ? -14.559 10.305 12.429 1.00 89.00 93 LYS A C 1
ATOM 729 O O . LYS A 1 93 ? -14.644 11.295 13.145 1.00 89.00 93 LYS A O 1
ATOM 734 N N . GLN A 1 94 ? -14.063 9.143 12.849 1.00 90.50 94 GLN A N 1
ATOM 735 C CA . GLN A 1 94 ? -13.495 8.935 14.184 1.00 90.50 94 GLN A CA 1
ATOM 736 C C . GLN A 1 94 ? -11.978 9.170 14.221 1.00 90.50 94 GLN A C 1
ATOM 738 O O . GLN A 1 94 ? -11.386 9.189 15.295 1.00 90.50 94 GLN A O 1
ATOM 743 N N . LEU A 1 95 ? -11.348 9.370 13.059 1.00 92.69 95 LEU A N 1
ATOM 744 C CA . LEU A 1 95 ? -9.927 9.685 12.966 1.00 92.69 95 LEU A CA 1
ATOM 745 C C . LEU A 1 95 ? -9.662 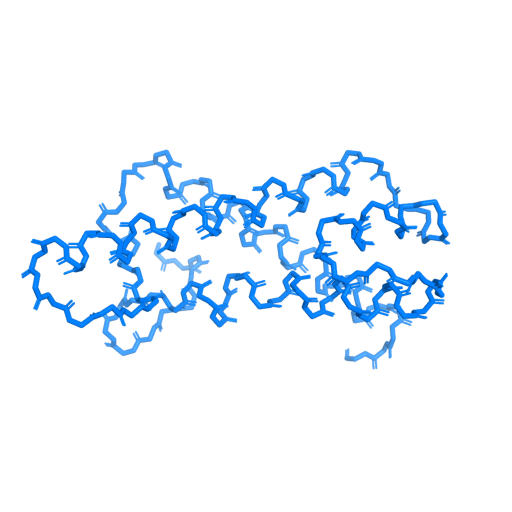11.135 13.375 1.00 92.69 95 LEU A C 1
ATOM 747 O O . LEU A 1 95 ? -10.453 12.031 13.077 1.00 92.69 95 LEU A O 1
ATOM 751 N N . ASN A 1 96 ? -8.502 11.377 13.987 1.00 93.81 96 ASN A N 1
ATOM 752 C CA . ASN A 1 96 ? -8.016 12.740 14.174 1.00 93.81 96 ASN A CA 1
ATOM 753 C C . ASN A 1 96 ? -7.639 13.384 12.820 1.00 93.81 96 ASN A C 1
ATOM 755 O O . ASN A 1 96 ? -7.468 12.709 11.798 1.00 93.81 96 ASN A O 1
ATOM 759 N N . ASP A 1 97 ? -7.486 14.709 12.816 1.00 94.00 97 ASP A N 1
ATOM 760 C CA . ASP A 1 97 ? -7.219 15.482 11.598 1.00 94.00 97 ASP A CA 1
ATOM 761 C C . ASP A 1 97 ? -5.937 15.061 10.869 1.00 94.00 97 ASP A C 1
ATOM 763 O O . ASP A 1 97 ? -5.883 15.110 9.636 1.00 94.00 97 ASP A O 1
ATOM 767 N N . LEU A 1 98 ? -4.899 14.665 11.611 1.00 94.88 98 LEU A N 1
ATOM 768 C CA . LEU A 1 98 ? -3.627 14.241 11.038 1.00 94.88 98 LEU A CA 1
ATOM 769 C C . LEU A 1 98 ? -3.784 12.892 10.332 1.00 94.88 98 LEU A C 1
ATOM 771 O O . LEU A 1 98 ? -3.482 12.794 9.143 1.00 94.88 98 LEU A O 1
ATOM 775 N N . ASP A 1 99 ? -4.334 11.893 11.017 1.00 94.38 99 ASP A N 1
ATOM 776 C CA . ASP A 1 99 ? -4.564 10.561 10.456 1.00 94.38 99 ASP A CA 1
ATOM 777 C C . ASP A 1 99 ? -5.506 10.616 9.256 1.00 94.38 99 ASP A C 1
ATOM 779 O O . ASP A 1 99 ? -5.269 9.945 8.255 1.00 94.38 99 ASP A O 1
ATOM 783 N N . SER A 1 100 ? -6.528 11.477 9.292 1.00 93.94 100 SER A N 1
ATOM 784 C CA . SER A 1 100 ? -7.417 11.699 8.148 1.00 93.94 100 SER A CA 1
ATOM 785 C C . SER A 1 100 ? -6.659 12.229 6.924 1.00 93.94 100 SER A C 1
ATOM 787 O O . SER A 1 100 ? -6.893 11.781 5.797 1.00 93.94 100 SER A O 1
ATOM 789 N N . ARG A 1 101 ? -5.713 13.160 7.114 1.00 95.56 101 ARG A N 1
ATOM 790 C CA . ARG A 1 101 ? -4.871 13.687 6.025 1.00 95.56 101 ARG A CA 1
ATOM 791 C C . ARG A 1 101 ? -3.914 12.628 5.486 1.00 95.56 101 ARG A C 1
ATOM 793 O O . ARG A 1 101 ? -3.817 12.485 4.267 1.00 95.56 101 ARG A O 1
ATOM 800 N N . ILE A 1 102 ? -3.254 11.876 6.366 1.00 95.75 102 ILE A N 1
ATOM 801 C CA . ILE A 1 102 ? -2.328 10.808 5.966 1.00 95.75 102 ILE A CA 1
ATOM 802 C C . ILE A 1 102 ? -3.089 9.692 5.240 1.00 95.75 102 ILE A C 1
ATOM 804 O O . ILE A 1 102 ? -2.635 9.219 4.202 1.00 95.75 102 ILE A O 1
ATOM 808 N N . LEU A 1 103 ? -4.297 9.344 5.695 1.00 95.88 103 LEU A N 1
ATOM 809 C CA . LEU A 1 103 ? -5.162 8.376 5.026 1.00 95.88 103 LEU A CA 1
ATOM 810 C C . LEU A 1 103 ? -5.482 8.816 3.595 1.00 95.88 103 LEU A C 1
ATOM 812 O O . LEU A 1 103 ? -5.283 8.048 2.655 1.00 95.88 103 LEU A O 1
ATOM 816 N N . LYS A 1 104 ? -5.914 10.068 3.393 1.00 94.81 104 LYS A N 1
ATOM 817 C CA . LYS A 1 104 ? -6.174 10.601 2.041 1.00 94.81 104 LYS A CA 1
ATOM 818 C C . LYS A 1 104 ? -4.944 10.533 1.143 1.00 94.81 104 LYS A C 1
ATOM 820 O O . LYS A 1 104 ? -5.066 10.197 -0.037 1.00 94.81 104 LYS A O 1
ATOM 825 N N . GLU A 1 105 ? -3.778 10.847 1.693 1.00 97.06 105 GLU A N 1
ATOM 826 C CA . GLU A 1 105 ? -2.508 10.782 0.978 1.00 97.06 105 GLU A CA 1
ATOM 827 C C . GLU A 1 105 ? -2.141 9.336 0.608 1.00 97.06 105 GLU A C 1
ATOM 829 O O . GLU A 1 105 ? -1.821 9.071 -0.551 1.00 97.06 105 GLU A O 1
ATOM 834 N N . ALA A 1 106 ? -2.318 8.372 1.514 1.00 97.44 106 ALA A N 1
ATOM 835 C CA . ALA A 1 106 ? -2.107 6.955 1.225 1.00 97.44 106 ALA A CA 1
ATOM 836 C C . ALA A 1 106 ? -3.011 6.457 0.080 1.00 97.44 106 ALA A C 1
ATOM 838 O O . ALA A 1 106 ? -2.546 5.802 -0.856 1.00 97.44 106 ALA A O 1
ATOM 839 N N . PHE A 1 107 ? -4.288 6.854 0.070 1.00 95.69 107 PHE A N 1
ATOM 840 C CA . PHE A 1 107 ? -5.192 6.565 -1.050 1.00 95.69 107 PHE A CA 1
ATOM 841 C C . PHE A 1 107 ? -4.781 7.263 -2.350 1.00 95.69 107 PHE A C 1
ATOM 843 O O . PHE A 1 107 ? -4.979 6.718 -3.438 1.00 95.69 107 PHE A O 1
ATOM 850 N N . ARG A 1 108 ? -4.187 8.459 -2.274 1.00 96.12 108 ARG A N 1
ATOM 851 C CA . ARG A 1 108 ? -3.620 9.131 -3.449 1.00 96.12 108 ARG A CA 1
ATOM 852 C C . ARG A 1 108 ? -2.445 8.339 -4.023 1.00 96.12 108 ARG A C 1
ATOM 854 O O . ARG A 1 108 ? -2.335 8.259 -5.244 1.00 96.12 108 ARG A O 1
ATOM 861 N N . GLN A 1 109 ? -1.586 7.769 -3.179 1.00 97.69 109 GLN A N 1
ATOM 862 C CA . GLN A 1 109 ? -0.484 6.905 -3.618 1.00 97.69 109 GLN A CA 1
ATOM 863 C C . GLN A 1 109 ? -1.000 5.615 -4.263 1.00 97.69 109 GLN A C 1
ATOM 865 O O . GLN A 1 109 ? -0.565 5.276 -5.361 1.00 97.69 109 GLN A O 1
ATOM 870 N N . SER A 1 110 ? -2.010 4.978 -3.660 1.00 95.81 110 SER A N 1
ATOM 871 C CA . SER A 1 110 ? -2.683 3.806 -4.239 1.00 95.81 110 SER A CA 1
ATOM 872 C C . SER A 1 110 ? -3.213 4.094 -5.650 1.00 95.81 110 SER A C 1
ATOM 874 O O . SER A 1 110 ? -2.887 3.378 -6.596 1.00 95.81 110 SER A O 1
ATOM 876 N N . ARG A 1 111 ? -3.929 5.217 -5.833 1.00 94.75 111 ARG A N 1
ATOM 877 C CA . ARG A 1 111 ? -4.434 5.638 -7.152 1.00 94.75 111 ARG A CA 1
ATOM 878 C C . ARG A 1 111 ? -3.322 5.877 -8.171 1.00 94.75 111 ARG A C 1
ATOM 880 O O . ARG A 1 111 ? -3.467 5.451 -9.308 1.00 94.75 111 ARG A O 1
ATOM 887 N N . LYS A 1 112 ? -2.215 6.527 -7.788 1.00 94.44 112 LYS A N 1
ATOM 888 C CA . LYS A 1 112 ? -1.069 6.742 -8.695 1.00 94.44 112 LYS A CA 1
ATOM 889 C C . LYS A 1 112 ? -0.509 5.418 -9.209 1.00 94.44 112 LYS A C 1
ATOM 891 O O . LYS A 1 112 ? -0.306 5.253 -10.409 1.00 94.44 112 LYS A O 1
ATOM 896 N N . MET A 1 113 ? -0.310 4.471 -8.303 1.00 94.19 113 MET A N 1
ATOM 897 C CA . MET A 1 113 ? 0.209 3.150 -8.627 1.00 94.19 113 MET A CA 1
ATOM 898 C C . MET A 1 113 ? -0.781 2.337 -9.484 1.00 94.19 113 MET A C 1
ATOM 900 O O . MET A 1 113 ? -0.364 1.717 -10.459 1.00 94.19 113 MET A O 1
ATOM 904 N N . GLN A 1 114 ? -2.090 2.408 -9.209 1.00 93.38 114 GLN A N 1
ATOM 905 C CA . GLN A 1 114 ? -3.128 1.811 -10.066 1.00 93.38 114 GLN A CA 1
ATOM 906 C C . GLN A 1 114 ? -3.172 2.442 -11.466 1.00 93.38 114 GLN A C 1
ATOM 908 O O . GLN A 1 114 ? -3.275 1.726 -12.457 1.00 93.38 114 GLN A O 1
ATOM 913 N N . SER A 1 115 ? -3.049 3.768 -11.575 1.00 94.12 115 SER A N 1
ATOM 914 C CA . SER A 1 115 ? -2.966 4.453 -12.871 1.00 94.12 115 SER A CA 1
ATOM 915 C C . SER A 1 115 ? -1.740 4.016 -13.671 1.00 94.12 115 SER A C 1
ATOM 917 O O . SER A 1 115 ? -1.837 3.838 -14.883 1.00 94.12 115 SER A O 1
ATOM 919 N N . ARG A 1 116 ? -0.600 3.794 -13.004 1.00 93.75 116 ARG A N 1
ATOM 920 C CA . ARG A 1 116 ? 0.602 3.247 -13.646 1.00 93.75 116 ARG A CA 1
ATOM 921 C C . ARG A 1 116 ? 0.365 1.826 -14.147 1.00 93.75 116 ARG A C 1
ATOM 923 O O . ARG A 1 116 ? 0.695 1.525 -15.284 1.00 93.75 116 ARG A O 1
ATOM 930 N N . LEU A 1 117 ? -0.271 0.984 -13.332 1.00 92.81 117 LEU A N 1
ATOM 931 C CA . LEU A 1 117 ? -0.636 -0.382 -13.708 1.00 92.81 117 LEU A CA 1
ATOM 932 C C . LEU A 1 117 ? -1.541 -0.410 -14.952 1.00 92.81 117 LEU A C 1
ATOM 934 O O . LEU A 1 117 ? -1.283 -1.169 -15.883 1.00 92.81 117 LEU A O 1
ATOM 938 N N . ALA A 1 118 ? -2.566 0.447 -14.990 1.00 93.38 118 ALA A N 1
ATOM 939 C CA . ALA A 1 118 ? -3.473 0.563 -16.131 1.00 93.38 118 ALA A CA 1
ATOM 940 C C . ALA A 1 118 ? -2.751 1.039 -17.404 1.00 93.38 118 ALA A C 1
ATOM 942 O O . ALA A 1 118 ? -2.998 0.511 -18.486 1.00 93.38 118 ALA A O 1
ATOM 943 N N . MET A 1 119 ? -1.818 1.988 -17.277 1.00 91.69 119 MET A N 1
ATOM 944 C CA . MET A 1 119 ? -1.006 2.468 -18.398 1.00 91.69 119 MET A CA 1
ATOM 945 C C . MET A 1 119 ? -0.083 1.375 -18.956 1.00 91.69 119 MET A C 1
ATOM 947 O O . MET A 1 119 ? -0.002 1.212 -20.173 1.00 91.69 119 MET A O 1
ATOM 951 N N . GLU A 1 120 ? 0.575 0.615 -18.079 1.00 90.94 120 GLU A N 1
ATOM 952 C CA . GLU A 1 120 ? 1.556 -0.405 -18.462 1.00 90.94 120 GLU A CA 1
ATOM 953 C C . GLU A 1 120 ? 0.898 -1.628 -19.128 1.00 90.94 120 GLU A C 1
ATOM 955 O O . GLU A 1 120 ? 1.427 -2.172 -20.097 1.00 90.94 120 GLU A O 1
ATOM 960 N N . TYR A 1 121 ? -0.277 -2.047 -18.636 1.00 90.31 121 TYR A N 1
ATOM 961 C CA . TYR A 1 121 ? -0.932 -3.297 -19.051 1.00 90.31 121 TYR A CA 1
ATOM 962 C C . TYR A 1 121 ? -2.263 -3.117 -19.795 1.00 90.31 121 TYR A C 1
ATOM 964 O O . TYR A 1 121 ? -2.889 -4.115 -20.145 1.00 90.31 121 TYR A O 1
ATOM 972 N N . ARG A 1 122 ? -2.675 -1.875 -20.092 1.00 82.56 122 ARG A N 1
ATOM 973 C CA . ARG A 1 122 ? -3.927 -1.535 -20.804 1.00 82.56 122 ARG A CA 1
ATOM 974 C C . ARG A 1 122 ? -5.177 -2.154 -20.161 1.00 82.56 122 ARG A C 1
ATOM 976 O O . ARG A 1 122 ? -5.976 -2.793 -20.847 1.00 82.56 122 ARG A O 1
ATOM 983 N N . LEU A 1 123 ? -5.301 -1.971 -18.848 1.00 69.44 123 LEU A N 1
ATOM 984 C CA . LEU A 1 123 ? -6.457 -2.387 -18.045 1.00 69.44 123 LEU A CA 1
ATOM 985 C C . LEU A 1 123 ? -7.522 -1.291 -17.967 1.00 69.44 123 LEU A C 1
ATOM 987 O O . LEU A 1 123 ? -7.138 -0.098 -17.986 1.00 69.44 123 LEU A O 1
#